Protein AF-A0A1Q8Z5R9-F1 (afdb_monomer)

Radius of gyration: 15.16 Å; Cα contacts (8 Å, |Δi|>4): 154; chains: 1; bounding box: 32×30×50 Å

Secondary structure (DSSP, 8-state):
--EEEEE-SS-TTTTT-TTSEEEEEEEEEPSS--TTSPEEEEE-GGGS-HHHHHHHHHHHHHH-TT-S-HHHHHHHHHH-EEEEGGGEEEEE-S-HHHHHHHHTT---S---

Sequence (112 aa):
MTTFGHLCEDNPFATIFPSGLVPLLFIMPIRPRGKEAPLCYLVNGAELTEEQVQQLAKMMYSTWPECESFQAVVTYIRSGFPLRTAWFRGVSTTDLKQLSLLDGNEYDRGQP

Mean predicted aligned error: 8.61 Å

Foldseek 3Di:
DWKWFAFDPPDPCCVLCVVSTFTFDAKDFDPPPDPPTFIWTWTQLCPGDPSSLLVQLVVVVVVPPPDPDSVSSSVDSNVTDTDGSVRTPDMDDPDPVRVVVVVVPPPPPDDD

Structure (mmCIF, N/CA/C/O backbone):
data_AF-A0A1Q8Z5R9-F1
#
_entry.id   AF-A0A1Q8Z5R9-F1
#
loop_
_atom_site.group_PDB
_atom_site.id
_atom_site.type_symbol
_atom_site.label_atom_id
_atom_site.label_alt_id
_atom_site.label_comp_id
_atom_site.label_asym_id
_atom_site.label_entity_id
_atom_site.label_seq_id
_atom_site.pdbx_PDB_ins_code
_atom_site.Cartn_x
_atom_site.Cartn_y
_atom_site.Cartn_z
_atom_site.occupancy
_atom_site.B_iso_or_equiv
_atom_site.auth_seq_id
_atom_site.auth_comp_id
_atom_site.auth_asym_id
_atom_site.auth_atom_id
_atom_site.pdbx_PDB_model_num
ATOM 1 N N . MET A 1 1 ? 3.566 17.389 -4.790 1.00 60.91 1 MET A N 1
ATOM 2 C CA . MET A 1 1 ? 3.582 16.703 -6.099 1.00 60.91 1 MET A CA 1
ATOM 3 C C . MET A 1 1 ? 3.454 15.229 -5.797 1.00 60.91 1 MET A C 1
ATOM 5 O O . MET A 1 1 ? 4.248 14.751 -4.999 1.00 60.91 1 MET A O 1
ATOM 9 N N . THR A 1 2 ? 2.446 14.559 -6.353 1.00 71.62 2 THR A N 1
ATOM 10 C CA . THR A 1 2 ? 2.115 13.177 -5.984 1.00 71.62 2 THR A CA 1
ATOM 11 C C . THR A 1 2 ? 2.258 12.279 -7.204 1.00 71.62 2 THR A C 1
ATOM 13 O O . THR A 1 2 ? 1.698 12.567 -8.264 1.00 71.62 2 THR A O 1
ATOM 16 N N . THR A 1 3 ? 3.026 11.205 -7.053 1.00 87.56 3 THR A N 1
ATOM 17 C CA . THR A 1 3 ? 3.085 10.101 -8.010 1.00 87.56 3 THR A CA 1
ATOM 18 C C . THR A 1 3 ? 1.992 9.103 -7.647 1.00 87.56 3 THR A C 1
ATOM 20 O O . THR A 1 3 ? 1.840 8.765 -6.478 1.00 87.56 3 THR A O 1
ATOM 23 N N . PHE A 1 4 ? 1.239 8.613 -8.628 1.00 91.38 4 PHE A N 1
ATOM 24 C CA . PHE A 1 4 ? 0.188 7.619 -8.413 1.00 91.38 4 PHE A CA 1
ATOM 25 C C . PHE A 1 4 ? 0.488 6.332 -9.171 1.00 91.38 4 PHE A C 1
ATOM 27 O O . PHE A 1 4 ? 0.770 6.362 -10.368 1.00 91.38 4 PHE A O 1
ATOM 34 N N . GLY A 1 5 ? 0.386 5.203 -8.479 1.00 91.00 5 GLY A N 1
ATOM 35 C CA . GLY A 1 5 ? 0.329 3.880 -9.084 1.00 91.00 5 GLY A CA 1
ATOM 36 C C . GLY A 1 5 ? -1.107 3.524 -9.444 1.00 91.00 5 GLY A C 1
ATOM 37 O O . GLY A 1 5 ? -2.028 3.815 -8.682 1.00 91.00 5 GLY A O 1
ATOM 38 N N . HIS A 1 6 ? -1.285 2.877 -10.591 1.00 91.75 6 HIS A N 1
ATOM 39 C CA . HIS A 1 6 ? -2.569 2.370 -11.069 1.00 91.75 6 HIS A CA 1
ATOM 40 C C . HIS A 1 6 ? -2.623 0.872 -10.820 1.00 91.75 6 HIS A C 1
ATOM 42 O O . HIS A 1 6 ? -1.869 0.131 -11.448 1.00 91.75 6 HIS A O 1
ATOM 48 N N . LEU A 1 7 ? -3.485 0.422 -9.915 1.00 90.88 7 LEU A N 1
ATOM 49 C CA . LEU A 1 7 ? -3.663 -0.996 -9.618 1.00 90.88 7 LEU A CA 1
ATOM 50 C C . LEU A 1 7 ? -4.262 -1.750 -10.816 1.00 90.88 7 LEU A C 1
ATOM 52 O O . LEU A 1 7 ? -5.019 -1.191 -11.613 1.00 90.88 7 LEU A O 1
ATOM 56 N N . CYS A 1 8 ? -3.918 -3.031 -10.937 1.00 88.00 8 CYS A N 1
ATOM 57 C CA . CYS A 1 8 ? -4.584 -3.957 -11.853 1.00 88.00 8 CYS A CA 1
ATOM 58 C C . CYS A 1 8 ? -6.045 -4.188 -11.429 1.00 88.00 8 CYS A C 1
ATOM 60 O O . CYS A 1 8 ? -6.374 -4.046 -10.256 1.00 88.00 8 CYS A O 1
ATOM 62 N N . GLU A 1 9 ? -6.922 -4.567 -12.359 1.00 78.81 9 GLU A N 1
ATOM 63 C CA . GLU A 1 9 ? -8.355 -4.762 -12.068 1.00 78.81 9 GLU A CA 1
ATOM 64 C C . GLU A 1 9 ? -8.593 -5.918 -11.077 1.00 78.81 9 GLU A C 1
ATOM 66 O O . GLU A 1 9 ? -9.348 -5.760 -10.122 1.00 78.81 9 GLU A O 1
ATOM 71 N N . ASP A 1 10 ? -7.836 -7.012 -11.208 1.00 80.50 10 ASP A N 1
ATOM 72 C CA . ASP A 1 10 ? -7.849 -8.154 -10.284 1.00 80.50 10 ASP A CA 1
ATOM 73 C C . ASP A 1 10 ? -6.805 -8.002 -9.166 1.00 80.50 10 ASP A C 1
ATOM 75 O O . ASP A 1 10 ? -5.825 -8.747 -9.085 1.00 80.50 10 ASP A O 1
ATOM 79 N N . ASN A 1 11 ? -6.984 -7.011 -8.290 1.00 80.75 11 ASN A N 1
ATOM 80 C CA . ASN A 1 11 ? -6.108 -6.821 -7.133 1.00 80.75 11 ASN A CA 1
ATOM 81 C C . ASN A 1 11 ? -6.889 -6.908 -5.804 1.00 80.75 11 ASN A C 1
ATOM 83 O O . ASN A 1 11 ? -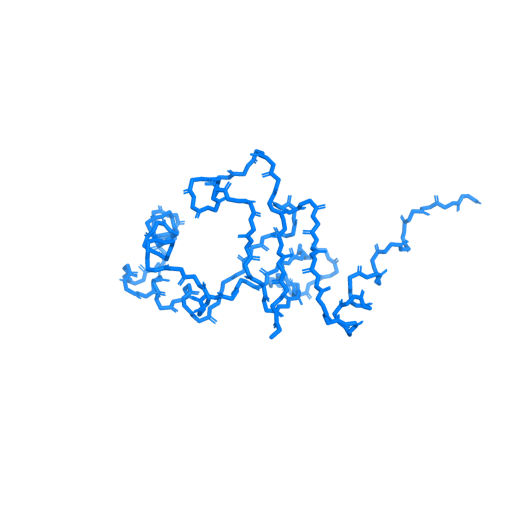8.033 -6.458 -5.722 1.00 80.75 11 ASN A O 1
ATOM 87 N N . PRO A 1 12 ? -6.278 -7.425 -4.721 1.00 83.50 12 PRO A N 1
ATOM 88 C CA . PRO A 1 12 ? -6.970 -7.619 -3.445 1.00 83.50 12 PRO A CA 1
ATOM 89 C C . PRO A 1 12 ? -7.249 -6.307 -2.691 1.00 83.50 12 PRO A C 1
ATOM 91 O O . PRO A 1 12 ? -7.867 -6.335 -1.632 1.00 83.50 12 PRO A O 1
ATOM 94 N N . PHE A 1 13 ? -6.801 -5.159 -3.208 1.00 88.62 13 PHE A N 1
ATOM 95 C CA . PHE A 1 13 ? -7.038 -3.839 -2.631 1.00 88.62 13 PHE A CA 1
ATOM 96 C C . PHE A 1 13 ? -8.140 -3.046 -3.340 1.00 88.62 13 PHE A C 1
ATOM 98 O O . PHE A 1 13 ? -8.326 -1.874 -3.016 1.00 88.62 13 PHE A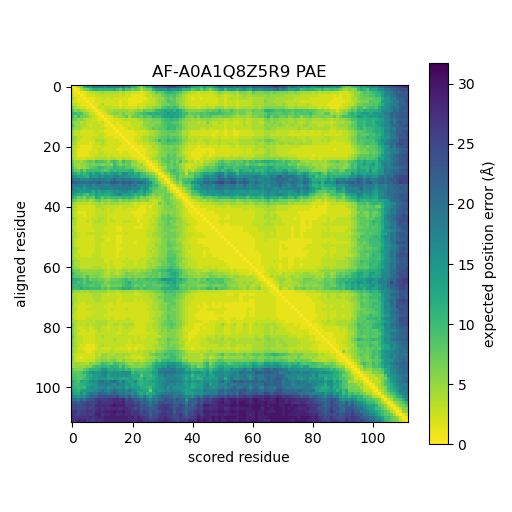 O 1
ATOM 105 N N . ALA A 1 14 ? -8.883 -3.636 -4.282 1.00 85.31 14 ALA A N 1
ATOM 106 C CA . ALA A 1 14 ? -9.925 -2.930 -5.033 1.00 85.31 14 ALA A CA 1
ATOM 107 C C . ALA A 1 14 ? -10.978 -2.255 -4.127 1.00 85.31 14 ALA A C 1
ATOM 109 O O . ALA A 1 14 ? -11.458 -1.169 -4.436 1.00 85.31 14 ALA A O 1
ATOM 110 N N . THR A 1 15 ? -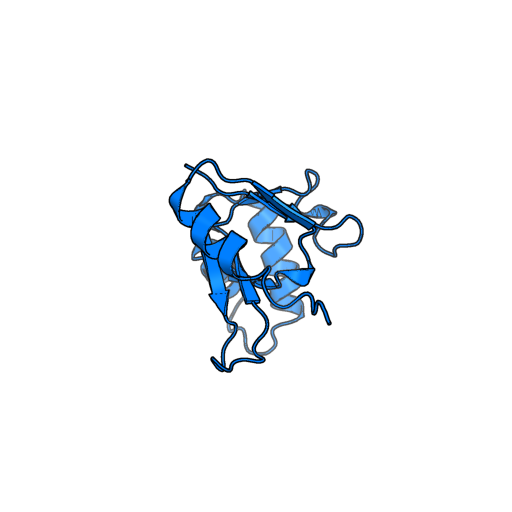11.289 -2.847 -2.968 1.00 88.50 15 THR A N 1
ATOM 111 C CA . THR A 1 15 ? -12.213 -2.256 -1.982 1.00 88.50 15 THR A CA 1
ATOM 112 C C . THR A 1 15 ? -11.604 -1.095 -1.192 1.00 88.50 15 THR A C 1
ATOM 114 O O . THR A 1 15 ? -12.336 -0.242 -0.704 1.00 88.50 15 THR A O 1
ATOM 117 N N . ILE A 1 16 ? -10.275 -1.052 -1.069 1.00 93.06 16 ILE A N 1
ATOM 118 C CA . ILE A 1 16 ? -9.519 -0.012 -0.351 1.00 93.06 16 ILE A CA 1
ATOM 119 C C . ILE A 1 16 ? -9.235 1.176 -1.280 1.00 93.06 16 ILE A C 1
ATOM 121 O O . ILE A 1 16 ? -9.276 2.340 -0.873 1.00 93.06 16 ILE A O 1
ATOM 125 N N . PHE A 1 17 ? -8.957 0.886 -2.550 1.00 93.12 17 PHE A N 1
ATOM 126 C CA . PHE A 1 17 ? -8.666 1.861 -3.593 1.00 93.12 17 PHE A CA 1
ATOM 127 C C . PHE A 1 17 ? -9.686 1.719 -4.727 1.00 93.12 17 PHE A C 1
ATOM 129 O O . PHE A 1 17 ? -9.351 1.186 -5.785 1.00 93.12 17 PHE A O 1
ATOM 136 N N . PRO A 1 18 ? -10.924 2.214 -4.550 1.00 88.44 18 PRO A N 1
ATOM 137 C CA . PRO A 1 18 ? -11.983 2.055 -5.549 1.00 88.44 18 PRO A CA 1
ATOM 138 C C . PRO A 1 18 ? -11.673 2.764 -6.876 1.00 88.44 18 PRO A C 1
ATOM 140 O O . PRO A 1 18 ? -12.150 2.349 -7.925 1.00 88.44 18 PRO A O 1
ATOM 143 N N . SER A 1 19 ? -10.847 3.816 -6.854 1.00 90.06 19 SER A N 1
ATOM 144 C CA . SER A 1 19 ? -10.343 4.476 -8.067 1.00 90.06 19 SER A CA 1
ATOM 145 C C . SER A 1 19 ? -9.188 3.724 -8.740 1.00 90.06 19 SER A C 1
ATOM 147 O O . SER A 1 19 ? -8.751 4.117 -9.819 1.00 90.06 19 SER A O 1
ATOM 149 N N . GLY A 1 20 ? -8.635 2.699 -8.084 1.00 89.69 20 GLY A N 1
ATOM 150 C CA . GLY A 1 20 ? -7.402 2.025 -8.483 1.00 89.69 20 GLY A CA 1
ATOM 151 C C . GLY A 1 20 ? -6.136 2.872 -8.310 1.00 89.69 20 GLY A C 1
ATOM 152 O O . GLY A 1 20 ? -5.060 2.413 -8.685 1.00 89.69 20 GLY A O 1
ATOM 153 N N . LEU A 1 21 ? -6.233 4.089 -7.763 1.00 92.06 21 LEU A N 1
ATOM 154 C CA . LEU A 1 21 ? -5.096 4.994 -7.589 1.00 92.06 21 LEU A CA 1
ATOM 155 C C . LEU A 1 21 ? -4.497 4.864 -6.190 1.00 92.06 21 LEU A C 1
ATOM 157 O O . LEU A 1 21 ? -5.196 5.031 -5.190 1.00 92.06 21 LEU A O 1
ATOM 161 N N . VAL A 1 22 ? -3.187 4.639 -6.129 1.00 93.44 22 VAL A N 1
ATOM 162 C CA . VAL A 1 22 ? -2.422 4.550 -4.878 1.00 93.44 22 VAL A CA 1
ATOM 163 C C . VAL A 1 22 ? -1.334 5.620 -4.884 1.00 93.44 22 VAL A C 1
ATOM 165 O O . VAL A 1 22 ? -0.541 5.647 -5.827 1.00 93.44 22 VAL A O 1
ATOM 168 N N . PRO A 1 23 ? -1.252 6.499 -3.871 1.00 93.12 23 PRO A N 1
ATOM 169 C CA . PRO A 1 23 ? -0.192 7.497 -3.803 1.00 93.12 23 PRO A CA 1
ATOM 170 C C . PRO A 1 23 ? 1.148 6.815 -3.499 1.00 93.12 23 PRO A C 1
ATOM 172 O O . PRO A 1 23 ? 1.243 5.977 -2.603 1.00 93.12 23 PRO A O 1
ATOM 175 N N . LEU A 1 24 ? 2.193 7.165 -4.241 1.00 91.31 24 LEU A N 1
ATOM 176 C CA . LEU A 1 24 ? 3.521 6.558 -4.166 1.00 91.31 24 LEU A CA 1
ATOM 177 C C . LEU A 1 24 ? 4.581 7.607 -3.818 1.00 91.31 24 LEU A C 1
ATOM 179 O O . LEU A 1 24 ? 4.536 8.736 -4.304 1.00 91.31 24 LEU A O 1
ATOM 183 N N . LEU A 1 25 ? 5.572 7.204 -3.022 1.00 87.50 25 LEU A N 1
ATOM 184 C CA . LEU A 1 25 ? 6.766 7.995 -2.727 1.00 87.50 25 LEU A CA 1
ATOM 185 C C . LEU A 1 25 ? 7.850 7.782 -3.791 1.00 87.50 25 LEU A C 1
ATOM 187 O O . LEU A 1 25 ? 8.322 8.747 -4.383 1.00 87.50 25 LEU A O 1
ATOM 191 N N . PHE A 1 26 ? 8.263 6.532 -4.025 1.00 79.88 26 PHE A N 1
ATOM 192 C CA . PHE A 1 26 ? 9.297 6.153 -5.000 1.00 79.88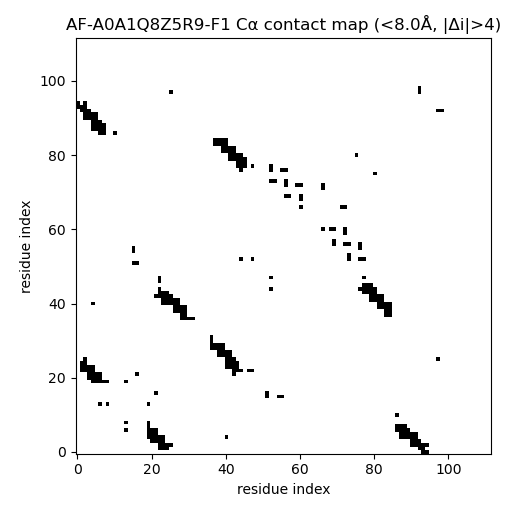 26 PHE A CA 1
ATOM 193 C C . PHE A 1 26 ? 9.330 4.629 -5.220 1.00 79.88 26 PHE A C 1
ATOM 195 O O . PHE A 1 26 ? 8.594 3.872 -4.584 1.00 79.88 26 PHE A O 1
ATOM 202 N N . ILE A 1 27 ? 10.202 4.176 -6.123 1.00 79.31 27 ILE A N 1
ATOM 203 C CA . ILE A 1 27 ? 10.439 2.761 -6.452 1.00 79.31 27 ILE A CA 1
ATOM 204 C C . ILE A 1 27 ? 11.669 2.267 -5.702 1.00 79.31 27 ILE A C 1
ATOM 206 O O . ILE A 1 27 ? 12.690 2.955 -5.667 1.00 79.31 27 ILE A O 1
ATOM 210 N N . MET A 1 28 ? 11.604 1.066 -5.134 1.00 74.19 28 MET A N 1
ATOM 211 C CA . MET A 1 28 ? 12.750 0.436 -4.486 1.00 74.19 28 MET A CA 1
ATOM 212 C C . MET A 1 28 ? 12.766 -1.088 -4.675 1.00 74.19 28 MET A C 1
ATOM 214 O O . MET A 1 28 ? 11.707 -1.710 -4.741 1.00 74.19 28 MET A O 1
ATOM 218 N N . PRO A 1 29 ? 13.948 -1.726 -4.717 1.00 63.88 29 PRO A N 1
ATOM 219 C CA . PRO A 1 29 ? 14.047 -3.184 -4.705 1.00 63.88 29 PRO A CA 1
ATOM 220 C C . PRO A 1 29 ? 13.666 -3.767 -3.334 1.00 63.88 29 PRO A C 1
ATOM 222 O O . PRO A 1 29 ? 14.029 -3.206 -2.291 1.00 63.88 29 PRO A O 1
ATOM 225 N N . ILE A 1 30 ? 12.976 -4.914 -3.325 1.00 64.75 30 ILE A N 1
ATOM 226 C CA . ILE A 1 30 ? 12.696 -5.692 -2.106 1.00 64.75 30 ILE A CA 1
ATOM 227 C C . ILE A 1 30 ? 14.014 -6.249 -1.540 1.00 64.75 30 ILE A C 1
ATOM 229 O O . ILE A 1 30 ? 14.938 -6.576 -2.282 1.00 64.75 30 ILE A O 1
ATOM 233 N N . ARG A 1 31 ? 14.143 -6.340 -0.208 1.00 59.16 31 ARG A N 1
ATOM 234 C CA . ARG A 1 31 ? 15.292 -7.013 0.421 1.00 59.16 31 ARG A CA 1
ATOM 235 C C . ARG A 1 31 ? 15.071 -8.535 0.492 1.00 59.16 31 ARG A C 1
ATOM 237 O O . ARG A 1 31 ? 13.956 -8.937 0.806 1.00 59.16 31 ARG A O 1
ATOM 244 N N . PRO A 1 32 ? 16.121 -9.361 0.304 1.00 54.62 32 PRO A N 1
ATOM 245 C CA . PRO A 1 32 ? 17.526 -8.986 0.105 1.00 54.62 32 PRO A CA 1
ATOM 246 C C . PRO A 1 32 ? 17.776 -8.387 -1.286 1.00 54.62 32 PRO A C 1
ATOM 248 O O . PRO A 1 32 ? 17.223 -8.843 -2.275 1.00 54.62 32 PRO A O 1
ATOM 251 N N . ARG A 1 33 ? 18.597 -7.327 -1.337 1.00 55.28 33 ARG A N 1
ATOM 252 C CA . ARG A 1 33 ? 18.885 -6.535 -2.546 1.00 55.28 33 ARG A CA 1
ATOM 253 C C . ARG A 1 33 ? 19.751 -7.352 -3.518 1.00 55.28 33 ARG A C 1
ATOM 255 O O . ARG A 1 33 ? 20.967 -7.193 -3.533 1.00 55.28 33 ARG A O 1
ATOM 262 N N . GLY A 1 34 ? 19.136 -8.257 -4.272 1.00 56.38 34 GLY A N 1
ATOM 263 C CA . GLY A 1 34 ? 19.748 -9.000 -5.377 1.00 56.38 34 GLY A CA 1
ATOM 264 C C . GLY A 1 34 ? 19.200 -8.534 -6.727 1.00 56.38 34 GLY A C 1
ATOM 265 O O . GLY A 1 34 ? 18.153 -7.896 -6.776 1.00 56.38 34 GLY A O 1
ATOM 266 N N . LYS A 1 35 ? 19.883 -8.869 -7.831 1.00 57.75 35 LYS A N 1
ATOM 267 C CA . LYS A 1 35 ? 19.403 -8.576 -9.199 1.00 57.75 35 LYS A CA 1
ATOM 268 C C . LYS A 1 35 ? 18.049 -9.227 -9.521 1.00 57.75 35 LYS A C 1
ATOM 270 O O . LYS A 1 35 ? 17.342 -8.746 -10.391 1.00 57.75 35 LYS A O 1
ATOM 275 N N . GLU A 1 36 ? 17.689 -10.280 -8.793 1.00 63.12 36 GLU A N 1
ATOM 276 C CA . GLU A 1 36 ? 16.426 -11.016 -8.940 1.00 63.12 36 GLU A CA 1
ATOM 277 C C . GLU A 1 36 ? 15.353 -10.576 -7.932 1.00 63.12 36 GLU A C 1
ATOM 279 O O . GLU A 1 36 ? 14.252 -11.125 -7.902 1.00 63.12 36 GLU A O 1
ATOM 284 N N . ALA A 1 37 ? 15.664 -9.607 -7.064 1.00 62.62 37 ALA A N 1
ATOM 285 C CA . ALA A 1 37 ? 14.712 -9.163 -6.062 1.00 62.62 37 ALA A CA 1
ATOM 286 C C . ALA A 1 37 ? 13.569 -8.388 -6.736 1.00 62.62 37 ALA A C 1
ATOM 288 O O . ALA A 1 37 ? 13.841 -7.448 -7.489 1.00 62.62 37 ALA A O 1
ATOM 289 N N . PRO A 1 38 ? 12.294 -8.726 -6.458 1.00 69.88 38 PRO A N 1
ATOM 290 C CA . PRO A 1 38 ? 11.183 -8.028 -7.083 1.00 69.88 38 PRO A CA 1
ATOM 291 C C . PRO A 1 38 ? 11.219 -6.545 -6.706 1.00 69.88 38 PRO A C 1
ATOM 293 O O . PRO A 1 38 ? 11.585 -6.183 -5.584 1.00 69.88 38 PRO A O 1
ATOM 296 N N . LEU A 1 39 ? 10.831 -5.675 -7.633 1.00 80.06 39 LEU A N 1
ATOM 297 C CA . LEU A 1 39 ? 10.666 -4.257 -7.339 1.00 80.06 39 LEU A CA 1
ATOM 298 C C . LEU A 1 39 ? 9.367 -4.029 -6.555 1.00 80.06 39 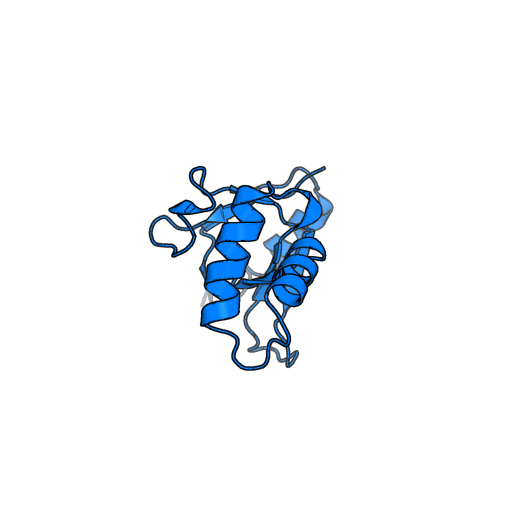LEU A C 1
ATOM 300 O O . LEU A 1 39 ? 8.362 -4.724 -6.739 1.00 80.06 39 LEU A O 1
ATOM 304 N N . CYS A 1 40 ? 9.384 -3.007 -5.705 1.00 86.12 40 CYS A N 1
ATOM 305 C CA . CYS A 1 40 ? 8.213 -2.480 -5.024 1.00 86.12 40 CYS A CA 1
ATOM 306 C C . CYS A 1 40 ? 8.072 -0.981 -5.259 1.00 86.12 40 CYS A C 1
ATOM 308 O O . CYS A 1 40 ? 9.058 -0.245 -5.347 1.00 86.12 40 CYS A O 1
ATOM 310 N N . TYR A 1 41 ? 6.828 -0.526 -5.259 1.00 89.12 41 TYR A N 1
ATOM 311 C CA . TYR A 1 41 ? 6.498 0.866 -5.020 1.00 89.12 41 TYR A CA 1
ATOM 312 C C . TYR A 1 41 ? 6.309 1.086 -3.524 1.00 89.12 41 TYR A C 1
ATOM 314 O O . TYR A 1 41 ? 5.609 0.319 -2.862 1.00 89.12 41 TYR A O 1
ATOM 322 N N . LEU A 1 42 ? 6.934 2.129 -2.985 1.00 90.06 42 LEU A N 1
ATOM 323 C CA . LEU A 1 42 ? 6.674 2.565 -1.622 1.00 90.06 42 LEU A CA 1
ATOM 324 C C . LEU A 1 42 ? 5.430 3.455 -1.625 1.00 90.06 42 LEU A C 1
ATOM 326 O O . LEU A 1 42 ? 5.433 4.516 -2.248 1.00 90.06 42 LEU A O 1
ATOM 330 N N . VAL A 1 43 ? 4.374 3.023 -0.942 1.00 92.69 43 VAL A N 1
ATOM 331 C CA . VAL A 1 43 ? 3.115 3.765 -0.820 1.00 92.69 43 VAL A CA 1
ATOM 332 C C . VAL A 1 43 ? 3.296 4.941 0.135 1.00 92.69 43 VAL A C 1
ATOM 334 O O . VAL A 1 43 ? 3.885 4.790 1.207 1.00 92.69 43 VAL A O 1
ATOM 337 N N . ASN A 1 44 ? 2.765 6.108 -0.231 1.00 94.31 44 ASN A N 1
ATOM 338 C CA . ASN A 1 44 ? 2.741 7.273 0.643 1.00 94.31 44 ASN A CA 1
ATOM 339 C C . ASN A 1 44 ? 1.602 7.163 1.668 1.00 94.31 44 ASN A C 1
ATOM 341 O O . ASN A 1 44 ? 0.483 7.621 1.437 1.00 94.31 44 ASN A O 1
ATOM 345 N N . GLY A 1 45 ? 1.901 6.575 2.826 1.00 93.94 45 GLY A N 1
ATOM 346 C CA . GLY A 1 45 ? 0.947 6.399 3.922 1.00 93.94 45 GLY A CA 1
ATOM 347 C C . GLY A 1 45 ? 0.352 7.686 4.496 1.00 93.94 45 GLY A C 1
ATOM 348 O O . GLY A 1 45 ? -0.743 7.662 5.067 1.00 93.94 45 GLY A O 1
ATOM 349 N N . ALA A 1 46 ? 1.047 8.814 4.344 1.00 93.94 46 ALA A N 1
ATOM 350 C CA . ALA A 1 46 ? 0.578 10.112 4.819 1.00 93.94 46 ALA A CA 1
ATOM 351 C C . ALA A 1 46 ? -0.590 10.662 3.981 1.00 93.94 46 ALA A C 1
ATOM 353 O O . ALA A 1 46 ? -1.377 11.455 4.490 1.00 93.94 46 ALA A O 1
ATOM 354 N N . GLU A 1 47 ? -0.729 10.222 2.726 1.00 94.12 47 GLU A N 1
ATOM 355 C CA . GLU A 1 47 ? -1.806 10.644 1.817 1.00 94.12 47 GLU A CA 1
ATOM 356 C C . GLU A 1 47 ? -3.037 9.722 1.863 1.00 94.12 47 GLU A C 1
ATOM 358 O O . GLU A 1 47 ? -4.050 10.009 1.228 1.00 94.12 47 GLU A O 1
ATOM 363 N N . LEU A 1 48 ? -2.977 8.623 2.622 1.00 94.94 48 LEU A N 1
ATOM 364 C CA . LEU A 1 48 ? -4.102 7.702 2.777 1.00 94.94 48 LEU A CA 1
ATOM 365 C C . LEU A 1 48 ? -5.148 8.243 3.756 1.00 94.94 48 LEU A C 1
ATOM 367 O O . LEU A 1 48 ? -4.819 8.846 4.784 1.00 94.94 48 LEU A O 1
ATOM 371 N N . THR A 1 49 ? -6.421 7.965 3.487 1.00 95.75 49 THR A N 1
ATOM 372 C CA . THR A 1 49 ? -7.495 8.262 4.444 1.00 95.75 49 THR A CA 1
ATOM 373 C C . THR A 1 49 ? -7.408 7.337 5.661 1.00 95.75 49 THR A C 1
ATOM 375 O O . THR A 1 49 ? -6.827 6.253 5.597 1.00 95.75 49 THR A O 1
ATOM 378 N N . GLU A 1 50 ? -8.004 7.741 6.788 1.00 96.31 50 GLU A N 1
ATOM 379 C CA . GLU A 1 50 ? -8.095 6.868 7.971 1.00 96.31 50 GLU A CA 1
ATOM 380 C C . GLU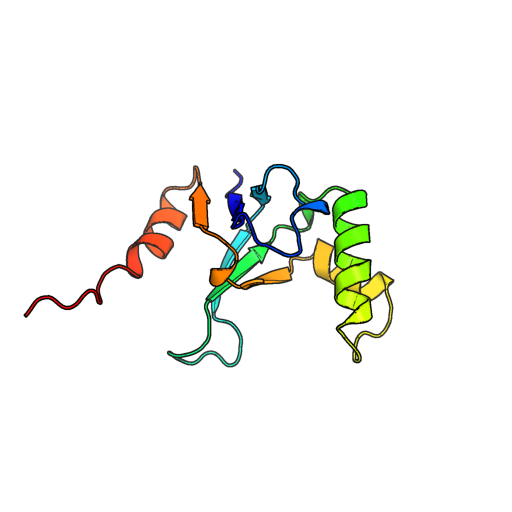 A 1 50 ? -8.751 5.523 7.640 1.00 96.31 50 GLU A C 1
ATOM 382 O O . GLU A 1 50 ? -8.246 4.474 8.026 1.00 96.31 50 GLU A O 1
ATOM 387 N N . GLU A 1 51 ? -9.832 5.529 6.859 1.00 95.94 51 GLU A N 1
ATOM 388 C CA . GLU A 1 51 ? -10.513 4.301 6.449 1.00 95.94 51 GLU A CA 1
ATOM 389 C C . GLU A 1 51 ? -9.590 3.363 5.661 1.00 95.94 51 GLU A C 1
ATOM 391 O O . GLU A 1 51 ? -9.512 2.172 5.970 1.00 95.94 51 GLU A O 1
ATOM 396 N N . GLN A 1 52 ? -8.841 3.899 4.693 1.00 95.69 52 GLN A N 1
ATOM 397 C CA . GLN A 1 52 ? -7.887 3.118 3.907 1.00 95.69 52 GLN A CA 1
ATOM 398 C C . GLN A 1 52 ? -6.812 2.494 4.794 1.00 95.69 52 GLN A C 1
ATOM 400 O O . GLN A 1 52 ? -6.518 1.305 4.665 1.00 95.69 52 GLN A O 1
ATOM 405 N N . VAL A 1 53 ? -6.261 3.269 5.731 1.00 96.88 53 VAL A N 1
ATOM 406 C CA . VAL A 1 53 ? -5.254 2.774 6.676 1.00 96.88 53 VAL A CA 1
ATOM 407 C C . VAL A 1 53 ? -5.822 1.671 7.563 1.00 96.88 53 VAL A C 1
ATOM 409 O O . VAL A 1 53 ? -5.166 0.651 7.749 1.00 96.88 53 VAL A O 1
ATOM 412 N N . GLN A 1 54 ? -7.048 1.819 8.062 1.00 96.25 54 GLN A N 1
ATOM 413 C CA . GLN A 1 54 ? -7.690 0.804 8.899 1.00 96.25 54 GLN A CA 1
ATOM 414 C C . GLN A 1 54 ? -7.968 -0.496 8.133 1.00 96.25 54 GLN A C 1
ATOM 416 O O . GLN A 1 54 ? -7.739 -1.585 8.664 1.00 96.25 54 GLN A O 1
ATOM 421 N N . GLN A 1 55 ? -8.444 -0.413 6.889 1.00 94.81 55 GLN A N 1
ATOM 422 C CA . GLN A 1 55 ? -8.691 -1.598 6.063 1.00 94.81 55 GLN A CA 1
ATOM 423 C C . GLN A 1 55 ? -7.382 -2.316 5.694 1.00 94.81 55 GLN A C 1
ATOM 425 O O . GLN A 1 55 ? -7.289 -3.536 5.854 1.00 94.81 55 GLN A O 1
ATOM 430 N N . LEU A 1 56 ? -6.346 -1.568 5.297 1.00 94.88 56 LEU A N 1
ATOM 431 C CA . LEU A 1 56 ? -5.006 -2.114 5.051 1.00 94.88 56 LEU A CA 1
ATOM 432 C C . LEU A 1 56 ? -4.426 -2.761 6.309 1.00 94.88 56 LEU A C 1
ATOM 434 O O . LEU A 1 56 ? -3.906 -3.873 6.240 1.00 94.88 56 LEU A O 1
ATOM 438 N N . ALA A 1 57 ? -4.559 -2.107 7.465 1.00 94.88 57 ALA A N 1
ATOM 439 C CA . ALA A 1 57 ? -4.059 -2.631 8.727 1.00 94.88 57 ALA A CA 1
ATOM 440 C C . ALA A 1 57 ? -4.744 -3.950 9.099 1.00 94.88 57 ALA A C 1
ATOM 442 O O . ALA A 1 57 ? -4.064 -4.881 9.521 1.00 94.88 57 ALA A O 1
ATOM 443 N N . LYS A 1 58 ? -6.059 -4.080 8.876 1.00 93.88 58 LYS A N 1
ATOM 444 C CA . LYS A 1 58 ? -6.792 -5.343 9.090 1.00 93.88 58 LYS A CA 1
ATOM 445 C C . LYS A 1 58 ? -6.262 -6.464 8.206 1.00 93.88 58 LYS A C 1
ATOM 447 O O . LYS A 1 58 ? -5.986 -7.550 8.714 1.00 93.88 58 LYS A O 1
ATOM 452 N N . MET A 1 59 ? -6.081 -6.194 6.912 1.00 91.56 59 MET A N 1
ATOM 453 C CA . MET A 1 59 ? -5.521 -7.175 5.9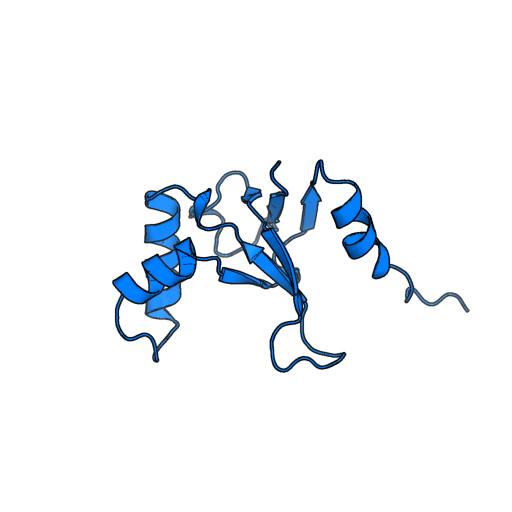82 1.00 91.56 59 MET A CA 1
ATOM 454 C C . MET A 1 59 ? -4.110 -7.590 6.402 1.00 91.56 59 MET A C 1
ATOM 456 O O . MET A 1 59 ? -3.846 -8.774 6.597 1.00 91.56 59 MET A O 1
ATOM 460 N N . MET A 1 60 ? -3.218 -6.622 6.612 1.00 91.50 60 MET A N 1
ATOM 461 C CA . MET A 1 60 ? -1.819 -6.885 6.938 1.00 91.50 60 MET A CA 1
ATOM 462 C C . MET A 1 60 ? -1.659 -7.597 8.279 1.00 91.50 60 MET A C 1
ATOM 464 O O . MET A 1 60 ? -0.946 -8.595 8.341 1.00 91.50 60 MET A O 1
ATOM 468 N N . TYR A 1 61 ? -2.358 -7.147 9.325 1.00 92.88 61 TYR A N 1
ATOM 469 C CA . TYR A 1 61 ? -2.288 -7.750 10.657 1.00 92.88 61 TYR A CA 1
ATOM 470 C C . TYR A 1 61 ? -2.711 -9.223 10.644 1.00 92.88 61 TYR A C 1
ATOM 472 O O . TYR A 1 61 ? -2.073 -10.048 11.288 1.00 92.88 61 TYR A O 1
ATOM 480 N N . SER A 1 62 ? -3.721 -9.583 9.842 1.00 88.19 62 SER A N 1
ATOM 481 C CA . SER A 1 62 ? -4.153 -10.982 9.701 1.00 88.19 62 SER A CA 1
ATOM 482 C C . SER A 1 62 ? -3.116 -11.894 9.028 1.00 88.19 62 SER A C 1
ATOM 484 O O . SER A 1 62 ? -3.170 -13.110 9.186 1.00 88.19 62 SER A O 1
ATOM 486 N N . THR A 1 63 ? -2.165 -11.311 8.294 1.00 87.25 63 THR A N 1
ATOM 487 C CA . THR A 1 63 ? -1.155 -12.036 7.503 1.00 87.25 63 THR A CA 1
ATOM 488 C C . THR A 1 63 ? 0.274 -11.887 8.025 1.00 87.25 63 THR A C 1
ATOM 490 O O . THR A 1 63 ? 1.170 -12.566 7.528 1.00 87.25 63 THR A O 1
ATOM 493 N N . TRP A 1 64 ? 0.505 -11.015 9.012 1.00 86.50 64 TRP A N 1
ATOM 494 C CA . TRP A 1 64 ? 1.826 -10.724 9.566 1.00 86.50 64 TRP A CA 1
ATOM 495 C C . TRP A 1 64 ? 1.937 -11.266 11.000 1.00 86.50 64 TRP A C 1
ATOM 497 O O . TRP A 1 64 ? 1.675 -10.538 11.958 1.00 86.50 64 TRP A O 1
ATOM 507 N N . PRO A 1 65 ? 2.349 -12.535 11.170 1.00 81.44 65 PRO A N 1
ATOM 508 C CA . PRO A 1 65 ? 2.343 -13.205 12.473 1.00 81.44 65 PRO A CA 1
ATOM 509 C C . PRO A 1 65 ? 3.325 -12.600 13.486 1.00 81.44 65 PRO A C 1
ATOM 511 O O . PRO A 1 65 ? 3.126 -12.733 14.687 1.00 81.44 65 PRO A O 1
ATOM 514 N N . GLU A 1 66 ? 4.378 -11.934 13.013 1.00 87.00 66 GLU A N 1
ATOM 515 C CA . GLU A 1 66 ? 5.414 -11.307 13.845 1.00 87.00 66 GLU A CA 1
ATOM 516 C C . GLU A 1 66 ? 5.045 -9.883 14.292 1.00 87.00 66 GLU A C 1
ATOM 518 O O . GLU A 1 66 ? 5.826 -9.231 14.983 1.00 87.00 66 GLU A O 1
ATOM 523 N N . CYS A 1 67 ? 3.887 -9.361 13.878 1.00 87.12 67 CYS A N 1
ATOM 524 C CA . CYS A 1 67 ? 3.510 -8.002 14.224 1.00 87.12 67 CYS A CA 1
ATOM 525 C C . CYS A 1 67 ? 3.058 -7.894 15.687 1.00 87.12 67 CYS A C 1
ATOM 527 O O . CYS A 1 67 ? 2.110 -8.550 16.114 1.00 87.12 67 CYS A O 1
ATOM 529 N N . GLU A 1 68 ? 3.697 -6.997 16.438 1.00 87.56 68 GLU A N 1
ATOM 530 C CA . GLU A 1 68 ? 3.477 -6.821 17.878 1.00 87.56 68 GLU A CA 1
ATOM 531 C C . GLU A 1 68 ? 2.062 -6.337 18.226 1.00 87.56 68 GLU A C 1
ATOM 533 O O . GLU A 1 68 ? 1.520 -6.670 19.279 1.00 87.56 68 GLU A O 1
ATOM 538 N N . SER A 1 69 ? 1.451 -5.523 17.361 1.00 94.56 69 SER A N 1
ATOM 539 C CA . SER A 1 69 ? 0.102 -5.001 17.577 1.00 94.56 69 SER A CA 1
ATOM 540 C C . SER A 1 69 ? -0.501 -4.421 16.302 1.00 94.56 69 SER A C 1
ATOM 542 O O . SER A 1 69 ? 0.204 -3.971 15.399 1.00 94.56 69 SER A O 1
ATOM 544 N N . PHE A 1 70 ? -1.828 -4.320 16.268 1.00 93.50 70 PHE A N 1
ATOM 545 C CA . PHE A 1 70 ? -2.535 -3.619 15.198 1.00 93.50 70 PHE A CA 1
ATOM 546 C C . PHE A 1 70 ? -2.077 -2.154 15.053 1.00 93.50 70 PHE A C 1
ATOM 548 O O . PHE A 1 70 ? -1.911 -1.655 13.942 1.00 93.50 70 PHE A O 1
ATOM 555 N N . GLN A 1 71 ? -1.796 -1.473 16.172 1.00 95.50 71 GLN A N 1
ATOM 556 C CA . GLN A 1 71 ? -1.311 -0.090 16.162 1.00 95.50 71 GLN A CA 1
ATOM 557 C C . GLN A 1 71 ? 0.086 0.038 15.532 1.00 95.50 71 GLN A C 1
ATOM 559 O O . GLN A 1 71 ? 0.377 1.044 14.878 1.00 95.50 71 GLN A O 1
ATOM 564 N N . ALA A 1 72 ? 0.938 -0.981 15.676 1.00 94.19 72 ALA A N 1
ATOM 565 C CA . ALA A 1 72 ? 2.223 -1.033 14.986 1.00 94.19 72 ALA A CA 1
ATOM 566 C C . ALA A 1 72 ? 2.033 -1.132 13.462 1.00 94.19 72 ALA A C 1
ATOM 568 O O . ALA A 1 72 ? 2.716 -0.424 12.725 1.00 94.19 72 ALA A O 1
ATOM 569 N N . VAL A 1 73 ? 1.050 -1.908 12.983 1.00 94.75 73 VAL A N 1
ATOM 570 C CA . VAL A 1 73 ? 0.701 -1.972 11.548 1.00 94.75 73 VAL A CA 1
ATOM 571 C C . VAL A 1 73 ? 0.200 -0.626 11.033 1.00 94.75 73 VAL A C 1
ATOM 573 O O . VAL A 1 73 ? 0.646 -0.166 9.986 1.00 94.75 73 VAL A O 1
ATOM 576 N N . VAL A 1 74 ? -0.694 0.035 11.774 1.00 96.25 74 VAL A N 1
ATOM 577 C CA . VAL A 1 74 ? -1.186 1.380 11.424 1.00 96.25 74 VAL A CA 1
ATOM 578 C C . VAL A 1 74 ? -0.020 2.361 11.302 1.00 96.25 74 VAL A C 1
ATOM 580 O O . VAL A 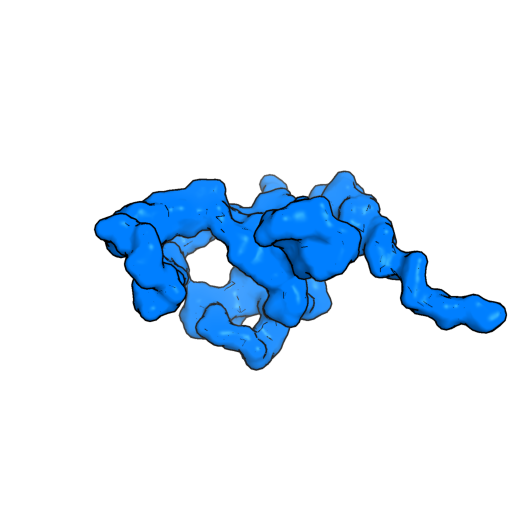1 74 ? 0.079 3.089 10.314 1.00 96.25 74 VAL A O 1
ATOM 583 N N . THR A 1 75 ? 0.895 2.342 12.274 1.00 94.94 75 THR A N 1
ATOM 584 C CA . THR A 1 75 ? 2.095 3.190 12.269 1.00 94.94 75 THR A CA 1
ATOM 585 C C . THR A 1 75 ? 2.979 2.884 11.062 1.00 94.94 75 THR A C 1
ATOM 587 O O . THR A 1 75 ? 3.377 3.801 10.348 1.00 94.94 75 THR A O 1
ATOM 590 N N . TYR A 1 76 ? 3.217 1.603 10.776 1.00 93.88 76 TYR A N 1
ATOM 591 C CA . TYR A 1 76 ? 3.987 1.155 9.619 1.00 93.88 76 TYR A CA 1
ATOM 592 C C . TYR A 1 76 ? 3.383 1.642 8.296 1.00 93.88 76 TYR A C 1
ATOM 594 O O . TYR A 1 76 ? 4.087 2.224 7.474 1.00 93.88 76 TYR A O 1
ATOM 602 N N . ILE A 1 77 ? 2.068 1.483 8.116 1.00 95.12 77 ILE A N 1
ATOM 603 C CA . ILE A 1 77 ? 1.359 1.959 6.923 1.00 95.12 77 ILE A CA 1
ATOM 604 C C . ILE A 1 77 ? 1.529 3.467 6.776 1.00 95.12 77 ILE A C 1
ATOM 606 O O . ILE A 1 77 ? 1.880 3.923 5.691 1.00 95.12 77 ILE A O 1
ATOM 610 N N . ARG A 1 78 ? 1.333 4.236 7.856 1.00 95.31 78 ARG A N 1
ATOM 611 C CA . ARG A 1 78 ? 1.478 5.701 7.863 1.00 95.31 78 ARG A CA 1
ATOM 612 C C . ARG A 1 78 ? 2.896 6.159 7.524 1.00 95.31 78 ARG A C 1
ATOM 614 O O . ARG A 1 78 ? 3.047 7.158 6.827 1.00 95.31 78 ARG A O 1
ATOM 621 N N . SER A 1 79 ? 3.916 5.428 7.972 1.00 92.94 79 SER A N 1
ATOM 622 C CA . SER A 1 79 ? 5.322 5.684 7.629 1.00 92.94 79 SER A CA 1
ATOM 623 C C . SER A 1 79 ? 5.688 5.303 6.189 1.00 92.94 79 SER A C 1
ATOM 625 O O . SER A 1 79 ? 6.746 5.702 5.705 1.00 92.94 79 SER A O 1
ATOM 627 N N . GLY A 1 80 ? 4.812 4.575 5.500 1.00 92.12 80 GLY A N 1
ATOM 628 C CA . GLY A 1 80 ? 5.007 4.092 4.142 1.00 92.12 80 GLY A CA 1
ATOM 629 C C . GLY A 1 80 ? 5.358 2.609 4.116 1.00 92.12 80 GLY A C 1
ATOM 630 O O . GLY A 1 80 ? 6.212 2.128 4.860 1.00 92.12 80 GLY A O 1
ATOM 631 N N . PHE A 1 81 ? 4.696 1.881 3.220 1.00 91.00 81 PHE A N 1
ATOM 632 C CA . PHE A 1 81 ? 4.822 0.432 3.100 1.00 91.00 81 PHE A CA 1
ATOM 633 C C . PHE A 1 81 ? 5.022 0.017 1.637 1.00 91.00 81 PHE A C 1
ATOM 635 O O . PHE A 1 81 ? 4.548 0.703 0.726 1.00 91.00 81 PHE A O 1
ATOM 642 N N . PRO A 1 82 ? 5.758 -1.075 1.376 1.00 89.94 82 PRO A N 1
ATOM 643 C CA . PRO A 1 82 ? 6.043 -1.516 0.024 1.00 89.94 82 PRO A CA 1
ATOM 644 C C . PRO A 1 82 ? 4.896 -2.360 -0.541 1.00 89.94 82 PRO A C 1
ATOM 646 O O . PRO A 1 82 ? 4.418 -3.291 0.106 1.00 89.94 82 PRO A O 1
ATOM 649 N N . LEU A 1 83 ? 4.528 -2.099 -1.794 1.00 88.94 83 LEU A N 1
ATOM 650 C CA . LEU A 1 83 ? 3.675 -2.961 -2.609 1.00 88.94 83 LEU A CA 1
ATOM 651 C C . LEU A 1 83 ? 4.414 -3.408 -3.864 1.00 88.94 83 LEU A C 1
ATOM 653 O O . LEU A 1 83 ? 5.109 -2.617 -4.499 1.00 88.94 83 LEU A O 1
ATOM 657 N N . ARG A 1 84 ? 4.253 -4.681 -4.238 1.00 86.62 84 ARG A N 1
ATOM 658 C CA . ARG A 1 84 ? 4.925 -5.263 -5.409 1.00 86.62 84 ARG A CA 1
ATOM 659 C C . ARG A 1 84 ? 4.495 -4.538 -6.679 1.00 86.62 84 ARG A C 1
ATOM 661 O O . ARG A 1 84 ? 3.300 -4.344 -6.891 1.00 86.62 84 ARG A O 1
ATOM 668 N N . THR A 1 85 ? 5.444 -4.209 -7.554 1.00 85.44 85 THR A N 1
ATOM 669 C CA . THR A 1 85 ? 5.144 -3.524 -8.826 1.00 85.44 85 THR A CA 1
ATOM 670 C C . THR A 1 85 ? 4.193 -4.325 -9.716 1.00 85.44 85 THR A C 1
ATOM 672 O O . THR A 1 85 ? 3.384 -3.732 -10.414 1.00 85.44 85 THR A O 1
ATOM 675 N N . ALA A 1 86 ? 4.212 -5.660 -9.623 1.00 84.88 86 ALA A N 1
ATOM 676 C CA . ALA A 1 86 ? 3.321 -6.559 -10.363 1.00 84.88 86 ALA A CA 1
ATOM 677 C C . ALA A 1 86 ? 1.819 -6.339 -10.094 1.00 84.88 86 ALA A C 1
ATOM 679 O O . ALA A 1 86 ? 0.985 -6.855 -10.829 1.00 84.88 86 ALA A O 1
ATOM 680 N N . TRP A 1 87 ? 1.457 -5.617 -9.029 1.00 87.31 87 TRP A N 1
ATOM 681 C CA . TRP A 1 87 ? 0.057 -5.311 -8.710 1.00 87.31 87 TRP A CA 1
ATOM 682 C C . TRP A 1 87 ? -0.429 -4.038 -9.407 1.00 87.31 87 TRP A C 1
ATOM 684 O O . TRP A 1 87 ? -1.591 -3.658 -9.262 1.00 87.31 87 TRP A O 1
ATOM 694 N N . PHE A 1 88 ? 0.456 -3.380 -10.156 1.00 88.00 88 PHE A N 1
ATOM 695 C CA . PHE A 1 88 ? 0.200 -2.134 -10.849 1.00 88.00 88 PHE A CA 1
ATOM 696 C C . PHE A 1 88 ? 0.336 -2.330 -12.356 1.00 88.00 88 PHE A C 1
ATOM 698 O O . PHE A 1 88 ? 1.275 -2.963 -12.834 1.00 88.00 88 PHE A O 1
ATOM 705 N N . ARG A 1 89 ? -0.577 -1.721 -13.110 1.00 88.38 89 ARG A N 1
ATOM 706 C CA . ARG A 1 89 ? -0.535 -1.665 -14.578 1.00 88.38 89 ARG A CA 1
ATOM 707 C C . ARG A 1 89 ? 0.254 -0.468 -15.113 1.00 88.38 89 ARG A C 1
ATOM 709 O O . ARG A 1 89 ? 0.509 -0.387 -16.308 1.00 88.38 89 ARG A O 1
ATOM 716 N N . GLY A 1 90 ? 0.597 0.485 -14.248 1.00 84.06 90 GLY A N 1
ATOM 717 C CA . GLY A 1 90 ? 1.342 1.680 -14.626 1.00 84.06 90 GLY A CA 1
ATOM 718 C C . GLY A 1 90 ? 1.457 2.695 -13.496 1.00 84.06 90 GLY A C 1
ATOM 719 O O . GLY A 1 90 ? 0.867 2.538 -12.425 1.00 84.06 90 GLY A O 1
ATOM 720 N N . VAL A 1 91 ? 2.217 3.757 -13.752 1.00 85.25 91 VAL A N 1
ATOM 721 C CA . VAL A 1 91 ? 2.430 4.874 -12.829 1.00 85.25 91 VAL A CA 1
ATOM 722 C C . VAL A 1 91 ? 2.238 6.178 -13.591 1.00 85.25 91 VAL A C 1
ATOM 724 O O . VAL A 1 91 ? 2.740 6.335 -14.699 1.00 85.25 91 VAL A O 1
ATOM 727 N N . SER A 1 92 ? 1.531 7.127 -12.987 1.00 84.94 92 SER A N 1
ATOM 728 C CA . SER A 1 92 ? 1.437 8.503 -13.469 1.00 84.94 92 SER A CA 1
ATOM 729 C C . SER A 1 92 ? 2.144 9.425 -12.489 1.00 84.94 92 SER A C 1
ATOM 731 O O . SER A 1 92 ? 1.830 9.425 -11.297 1.00 84.94 92 SER A O 1
ATOM 733 N N . THR A 1 93 ? 3.073 10.235 -12.983 1.00 77.50 93 THR A N 1
ATOM 734 C CA . THR A 1 93 ? 3.767 11.242 -12.183 1.00 77.50 93 THR A CA 1
ATOM 735 C C . THR A 1 93 ? 3.816 12.568 -12.924 1.00 77.50 93 THR A C 1
ATOM 737 O O . THR A 1 93 ? 3.828 12.608 -14.152 1.00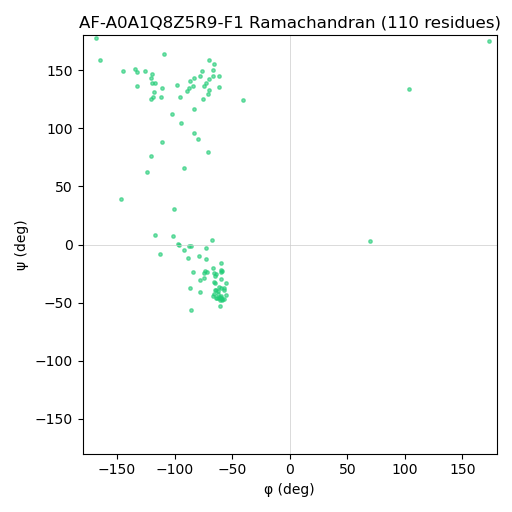 77.50 93 THR A O 1
ATOM 740 N N . THR A 1 94 ? 3.844 13.657 -12.164 1.00 69.88 94 THR A N 1
ATOM 741 C CA . THR A 1 94 ? 4.191 14.989 -12.677 1.00 69.88 94 THR A CA 1
ATOM 742 C C . THR A 1 94 ? 5.667 15.328 -12.436 1.00 69.88 94 THR A C 1
ATOM 744 O O . THR A 1 94 ? 6.121 16.395 -12.844 1.00 69.88 94 THR A O 1
ATOM 747 N N . ASP A 1 95 ? 6.429 14.423 -11.807 1.00 66.50 95 ASP A N 1
ATOM 748 C CA . ASP A 1 95 ? 7.862 14.564 -11.550 1.00 66.50 95 ASP A CA 1
ATOM 749 C C . ASP A 1 95 ? 8.693 13.893 -12.658 1.00 66.50 95 ASP A C 1
ATOM 751 O O . ASP A 1 95 ? 8.861 12.671 -12.712 1.00 66.50 95 ASP A O 1
ATOM 755 N N . LEU A 1 96 ? 9.262 14.727 -13.531 1.00 58.72 96 LEU A N 1
ATOM 756 C CA . LEU A 1 96 ? 10.116 14.311 -14.647 1.00 58.72 96 LEU A CA 1
ATOM 757 C C . LEU A 1 96 ? 11.363 13.520 -14.213 1.00 58.72 96 LEU A C 1
ATOM 759 O O . LEU A 1 96 ? 11.889 12.754 -15.017 1.00 58.72 96 LEU A O 1
ATOM 763 N N . LYS A 1 97 ? 11.836 13.651 -12.965 1.00 63.00 97 LYS A N 1
ATOM 764 C CA . LYS A 1 97 ? 13.005 12.896 -12.474 1.00 63.00 97 LYS A CA 1
ATOM 765 C C . LYS A 1 97 ? 12.666 11.450 -12.117 1.00 63.00 97 LYS A C 1
ATOM 767 O O . LYS A 1 97 ? 13.523 10.579 -12.245 1.00 63.00 97 LYS A O 1
ATOM 772 N N . GLN A 1 98 ? 11.434 11.177 -11.679 1.00 59.09 98 GLN A N 1
ATOM 773 C CA . GLN A 1 98 ? 10.993 9.808 -11.389 1.00 59.09 98 GLN A CA 1
ATOM 774 C C . GLN A 1 98 ? 10.727 9.002 -12.662 1.00 59.09 98 GLN A C 1
ATOM 776 O O . GLN A 1 98 ? 10.943 7.791 -12.665 1.00 59.09 98 GLN A O 1
ATOM 781 N N . LEU A 1 99 ? 10.340 9.670 -13.753 1.00 55.44 99 LEU A N 1
ATOM 782 C CA . LEU A 1 99 ? 10.193 9.046 -15.070 1.00 55.44 99 LEU A CA 1
ATOM 783 C C . LEU A 1 99 ? 11.495 8.384 -15.543 1.00 55.44 99 LEU A C 1
ATOM 785 O O . LEU A 1 99 ? 11.456 7.259 -16.020 1.00 55.44 99 LEU A O 1
ATOM 789 N N . SER A 1 100 ? 12.659 8.995 -15.307 1.00 54.66 100 SER A N 1
ATOM 790 C CA . SER A 1 100 ? 13.959 8.437 -15.718 1.00 54.66 100 SER A CA 1
ATOM 791 C C . SER A 1 100 ? 14.326 7.121 -15.011 1.00 54.66 100 SER A C 1
ATOM 793 O O . SER A 1 100 ? 15.069 6.311 -15.557 1.00 54.66 100 SER A O 1
ATOM 795 N N . LEU A 1 101 ? 13.814 6.898 -13.794 1.00 55.34 101 LEU A N 1
ATOM 796 C CA . LEU A 1 101 ? 13.997 5.649 -13.040 1.00 55.34 101 LEU A CA 1
ATOM 797 C C . LEU A 1 101 ? 12.984 4.568 -13.445 1.00 55.34 101 LEU A C 1
ATOM 799 O O . LEU A 1 101 ? 13.244 3.384 -13.242 1.00 55.34 101 LEU A O 1
ATOM 803 N N . LEU A 1 102 ? 11.837 4.976 -13.999 1.00 53.62 102 LEU A N 1
ATOM 804 C CA . LEU A 1 102 ? 10.818 4.089 -14.563 1.00 53.62 102 LEU A CA 1
ATOM 805 C C . LEU A 1 102 ? 11.229 3.576 -15.953 1.00 53.62 102 LEU A C 1
ATOM 807 O O . LEU A 1 102 ? 11.068 2.391 -16.226 1.00 53.62 102 LEU A O 1
ATOM 811 N N . ASP A 1 103 ? 11.802 4.452 -16.785 1.00 51.66 103 ASP A N 1
ATOM 812 C CA . ASP A 1 103 ? 12.210 4.173 -18.174 1.00 51.66 103 ASP A CA 1
ATOM 813 C C . ASP A 1 103 ? 13.474 3.292 -18.270 1.00 51.66 103 ASP A C 1
ATOM 815 O O . ASP A 1 103 ? 13.706 2.582 -19.246 1.00 51.66 103 ASP A O 1
ATOM 819 N N . GLY A 1 104 ? 14.297 3.270 -17.216 1.00 46.00 104 GLY A N 1
ATOM 820 C CA . GLY A 1 104 ? 15.544 2.497 -17.165 1.00 46.00 104 GLY A CA 1
ATOM 821 C C . GLY A 1 104 ? 15.393 0.966 -17.158 1.00 46.00 104 GLY A C 1
ATOM 822 O O . GLY A 1 104 ? 16.403 0.281 -17.023 1.00 46.00 104 GLY A O 1
ATOM 823 N N . ASN A 1 105 ? 14.174 0.423 -17.281 1.00 47.59 105 ASN A N 1
ATOM 824 C CA . ASN A 1 105 ? 13.882 -1.018 -17.259 1.00 47.59 105 ASN A CA 1
ATOM 825 C C . ASN A 1 105 ? 13.280 -1.570 -18.573 1.00 47.59 105 ASN A C 1
ATOM 827 O O . ASN A 1 105 ? 12.907 -2.740 -18.606 1.00 47.59 105 ASN A O 1
ATOM 831 N N . GLU A 1 106 ? 13.216 -0.791 -19.663 1.00 41.03 106 GLU A N 1
ATOM 832 C CA . GLU A 1 106 ? 12.765 -1.278 -20.987 1.00 41.03 106 GLU A CA 1
ATOM 833 C C . GLU A 1 106 ? 13.899 -1.599 -21.989 1.00 41.03 106 GLU A C 1
ATOM 835 O O . GLU A 1 106 ? 13.697 -1.545 -23.198 1.00 41.03 106 GLU A O 1
ATOM 840 N N . TYR A 1 107 ? 15.078 -2.035 -21.528 1.00 42.88 107 TYR A N 1
ATOM 841 C CA . TYR A 1 107 ? 16.107 -2.616 -22.413 1.00 42.88 107 TYR A CA 1
ATOM 842 C C . TYR A 1 107 ? 16.527 -4.022 -21.974 1.00 42.88 107 TYR A C 1
ATOM 844 O O . TYR A 1 107 ? 17.682 -4.270 -21.651 1.00 42.88 107 TYR A O 1
ATOM 852 N N . ASP A 1 108 ? 15.576 -4.955 -21.991 1.00 44.50 108 ASP A N 1
ATOM 853 C CA . ASP A 1 108 ? 15.884 -6.361 -22.293 1.00 44.50 108 ASP A CA 1
ATOM 854 C C . ASP A 1 108 ? 14.720 -7.035 -23.040 1.00 44.50 108 ASP A C 1
ATOM 856 O O . ASP A 1 108 ? 14.350 -8.184 -22.805 1.00 44.50 108 ASP A O 1
ATOM 860 N N . ARG A 1 109 ? 14.085 -6.298 -23.965 1.00 40.38 109 ARG A N 1
ATOM 861 C CA . ARG A 1 109 ? 13.371 -6.959 -25.059 1.00 40.38 109 ARG A CA 1
ATOM 862 C C . ARG A 1 109 ? 14.415 -7.280 -26.104 1.00 40.38 109 ARG A C 1
ATOM 864 O O . ARG A 1 109 ? 14.781 -6.419 -26.900 1.00 40.38 109 ARG A O 1
ATOM 871 N N . GLY A 1 110 ? 14.903 -8.514 -26.037 1.00 45.50 110 GLY A N 1
ATOM 872 C CA . GLY A 1 110 ? 15.770 -9.089 -27.046 1.00 45.50 110 GLY A CA 1
ATOM 873 C C . GLY A 1 110 ? 15.301 -8.702 -28.445 1.00 45.50 110 GLY A C 1
ATOM 874 O O . GLY A 1 110 ? 14.150 -8.927 -28.825 1.00 45.50 110 GLY A O 1
ATOM 875 N N . GLN A 1 111 ? 16.214 -8.112 -29.199 1.00 31.27 111 GLN A N 1
ATOM 876 C CA . GLN A 1 111 ? 16.184 -8.194 -30.645 1.00 31.27 111 GLN A CA 1
ATOM 877 C C . GLN A 1 111 ? 17.378 -9.058 -31.072 1.00 31.27 111 GLN A C 1
ATOM 879 O O . GLN A 1 111 ? 18.456 -8.897 -30.493 1.00 31.27 111 GLN A O 1
ATOM 884 N N . PRO A 1 112 ? 17.169 -10.013 -31.995 1.00 43.94 112 PRO A N 1
ATOM 885 C CA . PRO A 1 112 ? 18.246 -10.791 -32.601 1.00 43.94 112 PRO A CA 1
ATOM 886 C C . PRO A 1 112 ? 19.205 -9.920 -33.422 1.00 43.94 112 PRO A C 1
ATOM 888 O O . PRO A 1 112 ? 18.770 -8.851 -33.912 1.00 43.94 112 PRO A O 1
#

Solvent-accessible surface area (backbone atoms only — not comparable to full-atom values): 6712 Å² total; per-residue (Å²): 139,72,31,31,35,32,46,40,90,93,42,100,51,46,88,67,29,78,85,32,60,41,53,34,73,52,77,45,68,38,83,71,87,49,98,83,35,58,51,21,36,30,32,37,28,78,79,51,54,71,68,41,45,54,54,51,26,54,58,48,52,77,73,38,88,84,60,93,42,66,68,54,42,42,51,43,40,42,75,37,41,75,41,58,46,87,51,39,78,47,74,52,64,84,52,75,74,59,49,61,69,62,60,72,72,76,83,76,76,83,73,135

pLDDT: mean 80.21, std 16.86, range [31.27, 96.88]